Protein AF-X1II92-F1 (afdb_monomer)

Solvent-accessible surface area (backbone atoms only — not comparable to full-atom values): 8015 Å² total; per-residue (Å²): 112,70,70,58,55,53,54,50,49,52,53,49,49,53,62,62,63,52,66,72,75,59,61,87,74,59,78,82,62,53,41,67,56,47,30,55,58,47,54,76,78,43,83,71,62,63,67,61,41,51,53,51,19,48,35,53,39,50,52,53,53,38,60,55,44,73,76,43,95,64,90,87,71,90,69,80,87,70,81,85,82,89,85,78,69,86,91,76,45,66,69,54,52,58,57,55,51,52,76,75,43,89,61,97,79,85,88,78,70,66,92,77,64,51,87,81,58,67,71,69,77,80,110

Nearest PDB structures (foldseek):
  3hws-assembly2_A  TM=8.960E-01  e=1.112E-04  Escherichia coli K-12
  4i5o-assembly1_F  TM=8.956E-01  e=1.254E-04  Escherichia coli K-12
  4i5o-assembly1_C  TM=8.961E-01  e=2.893E-04  Escherichia coli K-12

InterPro domains:
  IPR003959 ATPase, AAA-type, core [PF00004] (80-114)
  IPR025662 Sigma-54 interaction domain, ATP-binding site 1 [PS00675] (80-93)
  IPR027417 P-loop containing nucleoside triphosphate hydrolase [G3DSA:3.40.50.300] (21-120)
  IPR027417 P-loop containing nucleoside triphosphate hydrolase [SSF52540] (29-116)
  IPR050052 ATP-dependent Clp protease ATP-binding subunit ClpX [PTHR48102] (9-112)

pLDDT: mean 79.79, std 16.22, range [34.44, 96.38]

Sequence (123 aa):
DSCIEQAYEIIQEEAKNKGDFDVNKIKLLKPVEIKKFLDQYVIGQENAKKYLSVAVYNHYKRLIHTNKCNEDVEIEKSNIIFVGETGTGKTLLARTIAKILHVPFTIVDVSLFSSVLMQNAFL

Mean predicted aligned error: 12.14 Å

Structure (mmCIF, N/CA/C/O backbone):
data_AF-X1II92-F1
#
_entry.id   AF-X1II92-F1
#
loop_
_atom_site.group_PDB
_atom_site.id
_atom_site.type_symbol
_atom_site.label_atom_id
_atom_site.label_alt_id
_atom_site.label_comp_id
_atom_site.label_asym_id
_atom_site.label_entity_id
_atom_site.label_seq_id
_atom_site.pdbx_PDB_ins_code
_atom_site.Cartn_x
_atom_site.Cartn_y
_atom_site.Cartn_z
_atom_site.occupancy
_atom_site.B_iso_or_equiv
_atom_site.auth_seq_id
_atom_site.auth_comp_id
_atom_site.auth_asym_id
_atom_site.auth_atom_id
_atom_site.pdbx_PDB_model_num
ATOM 1 N N . ASP A 1 1 ? 19.784 30.731 36.955 1.00 62.50 1 ASP A N 1
ATOM 2 C CA . ASP A 1 1 ? 18.320 30.569 36.835 1.00 62.50 1 ASP A CA 1
ATOM 3 C C . ASP A 1 1 ? 17.814 30.507 35.397 1.00 62.50 1 ASP A C 1
ATOM 5 O O . ASP A 1 1 ? 17.077 29.583 35.095 1.00 62.50 1 ASP A O 1
ATOM 9 N N . SER A 1 2 ? 18.293 31.349 34.472 1.00 71.44 2 SER A N 1
ATOM 10 C CA . SER A 1 2 ? 17.874 31.315 33.051 1.00 71.44 2 SER A CA 1
ATOM 11 C C . SER A 1 2 ? 18.060 29.959 32.331 1.00 71.44 2 SER A C 1
ATOM 13 O O . SER A 1 2 ? 17.217 29.580 31.522 1.00 71.44 2 SER A O 1
ATOM 15 N N . CYS A 1 3 ? 19.102 29.179 32.650 1.00 79.81 3 CYS A N 1
ATOM 16 C CA . CYS A 1 3 ? 19.311 27.864 32.023 1.00 79.81 3 CYS A CA 1
ATOM 17 C C . CYS A 1 3 ? 18.265 26.812 32.433 1.00 79.81 3 CYS A C 1
ATOM 19 O O . CYS A 1 3 ? 18.030 25.867 31.687 1.00 79.81 3 CYS A O 1
ATOM 21 N N . ILE A 1 4 ? 17.655 26.953 33.616 1.00 86.81 4 ILE A N 1
ATOM 22 C CA . ILE A 1 4 ? 16.643 26.010 34.119 1.00 86.81 4 ILE A CA 1
ATOM 23 C C . ILE A 1 4 ? 15.310 26.273 33.417 1.00 86.81 4 ILE A C 1
ATOM 25 O O . ILE A 1 4 ? 14.636 25.329 33.018 1.00 86.81 4 ILE A O 1
ATOM 29 N N . GLU A 1 5 ? 14.970 27.544 33.200 1.00 85.38 5 GLU A N 1
ATOM 30 C CA . GLU A 1 5 ? 13.775 27.944 32.449 1.00 85.38 5 GLU A CA 1
ATOM 31 C C . GLU A 1 5 ? 13.867 27.514 30.982 1.00 85.38 5 GLU A C 1
ATOM 33 O O . GLU A 1 5 ? 12.944 26.885 30.476 1.00 85.38 5 GLU A O 1
ATOM 38 N N . GLN A 1 6 ? 15.013 27.734 30.330 1.00 82.81 6 GLN A N 1
ATOM 39 C CA . GLN A 1 6 ? 15.218 27.310 28.939 1.00 82.81 6 GLN A CA 1
ATOM 40 C C . GLN A 1 6 ? 15.195 25.783 28.780 1.00 82.81 6 GLN A C 1
ATOM 42 O O . GLN A 1 6 ? 14.590 25.267 27.843 1.00 82.81 6 GLN A O 1
ATOM 47 N N . ALA A 1 7 ? 15.807 25.037 29.707 1.00 85.69 7 ALA A N 1
ATOM 48 C CA . ALA A 1 7 ? 15.734 23.575 29.691 1.00 85.69 7 ALA A CA 1
ATOM 49 C C . ALA A 1 7 ? 14.291 23.080 29.882 1.00 85.69 7 ALA A C 1
ATOM 51 O O . ALA A 1 7 ? 13.875 22.108 29.253 1.00 85.69 7 ALA A O 1
ATOM 52 N N . TYR A 1 8 ? 13.515 23.765 30.723 1.00 87.75 8 TYR A N 1
ATOM 53 C CA . TYR A 1 8 ? 12.112 23.450 30.955 1.00 87.75 8 TYR A CA 1
ATOM 54 C C . TYR A 1 8 ? 11.233 23.763 29.733 1.00 87.75 8 TYR A C 1
ATOM 56 O O . TYR A 1 8 ? 10.358 22.965 29.401 1.00 87.75 8 TYR A O 1
ATOM 64 N N . GLU A 1 9 ? 11.497 24.862 29.021 1.00 87.62 9 GLU A N 1
ATOM 65 C CA . GLU A 1 9 ? 10.822 25.200 27.762 1.00 87.62 9 GLU A CA 1
ATOM 66 C C . GLU A 1 9 ? 11.097 24.167 26.664 1.00 87.62 9 GLU A C 1
ATOM 68 O O . GLU A 1 9 ? 10.149 23.693 26.041 1.00 87.62 9 GLU A O 1
ATOM 73 N N . ILE A 1 10 ? 12.350 23.728 26.490 1.00 85.50 10 ILE A N 1
ATOM 74 C CA . ILE A 1 10 ? 12.715 22.699 25.499 1.00 85.50 10 ILE A CA 1
ATOM 75 C C . ILE A 1 10 ? 11.991 21.377 25.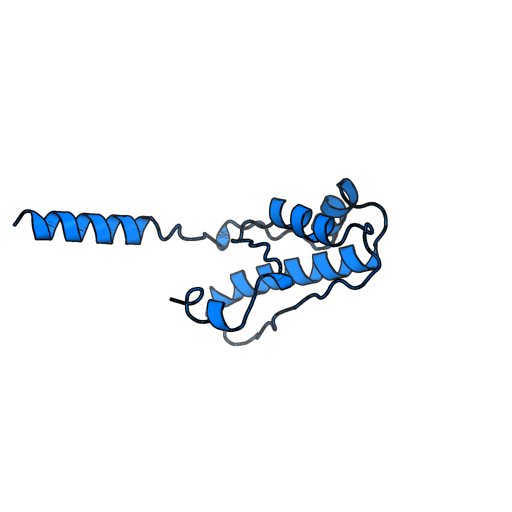789 1.00 85.50 10 ILE A C 1
ATOM 77 O O . ILE A 1 10 ? 11.394 20.783 24.893 1.00 85.50 10 ILE A O 1
ATOM 81 N N . ILE A 1 11 ? 11.968 20.937 27.052 1.00 85.25 11 ILE A N 1
ATOM 82 C CA . ILE A 1 11 ? 11.261 19.710 27.457 1.00 85.25 11 ILE A CA 1
ATOM 83 C C . ILE A 1 11 ? 9.748 19.844 27.227 1.00 85.25 11 ILE A C 1
ATOM 85 O O . ILE A 1 11 ? 9.091 18.884 26.819 1.00 85.25 11 ILE A O 1
AT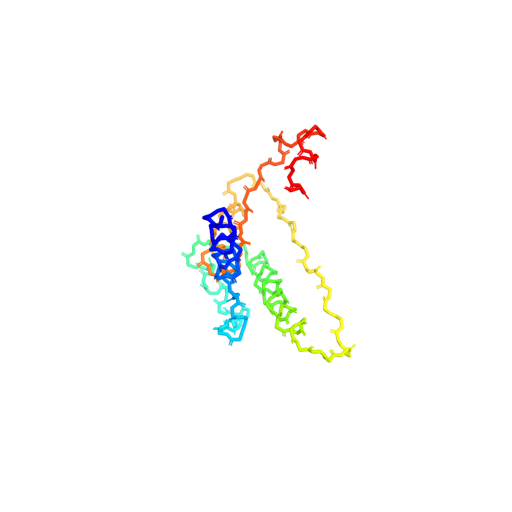OM 89 N N . GLN A 1 12 ? 9.169 21.025 27.469 1.00 79.56 12 GLN A N 1
ATOM 90 C CA . GLN A 1 12 ? 7.755 21.270 27.188 1.00 79.56 12 GLN A CA 1
ATOM 91 C C . GLN A 1 12 ? 7.440 21.297 25.693 1.00 79.56 12 GLN A C 1
ATOM 93 O O . GLN A 1 12 ? 6.381 20.811 25.294 1.00 79.56 12 GLN A O 1
ATOM 98 N N . GLU A 1 13 ? 8.319 21.859 24.867 1.00 73.00 13 GLU A N 1
ATOM 99 C CA . GLU A 1 13 ? 8.171 21.834 23.415 1.00 73.00 13 GLU A CA 1
ATOM 100 C C . GLU A 1 13 ? 8.299 20.413 22.870 1.00 73.00 13 GLU A C 1
ATOM 102 O O . GLU A 1 13 ? 7.474 20.020 22.053 1.00 73.00 13 GLU A O 1
ATOM 107 N N . GLU A 1 14 ? 9.225 19.593 23.372 1.00 67.06 14 GLU A N 1
ATOM 108 C CA . GLU A 1 14 ? 9.308 18.168 23.023 1.00 67.06 14 GLU A CA 1
ATOM 109 C C . GLU A 1 14 ? 8.074 17.377 23.484 1.00 67.06 14 GLU A C 1
ATOM 111 O O . GLU A 1 14 ? 7.569 16.524 22.751 1.00 67.06 14 GLU A O 1
ATOM 116 N N . ALA A 1 15 ? 7.531 17.681 24.667 1.00 63.00 15 ALA A N 1
ATOM 117 C CA . ALA A 1 15 ? 6.303 17.062 25.162 1.00 63.00 15 ALA A CA 1
ATOM 118 C C . ALA A 1 15 ? 5.065 17.465 24.342 1.00 63.00 15 ALA A C 1
ATOM 120 O O . ALA A 1 15 ? 4.179 16.637 24.143 1.00 63.00 15 ALA A O 1
ATOM 121 N N . LYS A 1 16 ? 5.011 18.707 23.837 1.00 57.16 16 LYS A N 1
ATOM 122 C CA . LYS A 1 16 ? 3.958 19.196 22.927 1.00 57.16 16 LYS A CA 1
ATOM 123 C C . LYS A 1 16 ? 4.156 18.717 21.480 1.00 57.16 16 LYS A C 1
ATOM 125 O O . LYS A 1 16 ? 3.171 18.535 20.771 1.00 57.16 16 LYS A O 1
ATOM 130 N N . ASN A 1 17 ? 5.403 18.485 21.058 1.00 49.94 17 ASN A N 1
ATOM 131 C CA . ASN A 1 17 ? 5.788 17.985 19.731 1.00 49.94 17 ASN A CA 1
ATOM 132 C C . ASN A 1 17 ? 5.810 16.459 19.623 1.00 49.94 17 ASN A C 1
ATOM 134 O O . ASN A 1 17 ? 5.963 15.930 18.518 1.00 49.94 17 ASN A O 1
ATOM 138 N N . LYS A 1 18 ? 5.536 15.728 20.710 1.00 48.78 18 LYS A N 1
ATOM 139 C CA . LYS A 1 18 ? 4.804 14.469 20.573 1.00 48.78 18 LYS A CA 1
ATOM 140 C C . LYS A 1 18 ? 3.431 14.844 20.041 1.00 48.78 18 LYS A C 1
ATOM 142 O O . LYS A 1 18 ? 2.490 15.008 20.808 1.00 48.78 18 LYS A O 1
ATOM 147 N N . GLY A 1 19 ? 3.355 15.058 18.726 1.00 47.28 19 GLY A N 1
ATOM 148 C CA . GLY A 1 19 ? 2.111 15.154 17.992 1.00 47.28 19 GLY A CA 1
ATOM 149 C C . GLY A 1 19 ? 1.375 13.874 18.304 1.00 47.28 19 GLY A C 1
ATOM 150 O O . GLY A 1 19 ? 1.683 12.836 17.721 1.00 47.28 19 GLY A O 1
ATOM 151 N N . ASP A 1 20 ? 0.524 13.947 19.323 1.00 46.66 20 ASP A N 1
ATOM 152 C CA . ASP A 1 20 ? -0.211 12.818 19.837 1.00 46.66 20 ASP A CA 1
ATOM 153 C C . ASP A 1 20 ? -1.046 12.363 18.657 1.00 46.66 20 ASP A C 1
ATOM 155 O O . ASP A 1 20 ? -1.947 13.063 18.179 1.00 46.66 20 ASP A O 1
ATOM 159 N N . PHE A 1 21 ? -0.575 11.286 18.037 1.00 55.25 21 PHE A N 1
ATOM 160 C CA . PHE A 1 21 ? -1.140 10.786 16.815 1.00 55.25 21 PHE A CA 1
ATOM 161 C C . PHE A 1 21 ? -2.480 10.229 17.249 1.00 55.25 21 PHE A C 1
ATOM 163 O O . PHE A 1 21 ? -2.540 9.122 17.772 1.00 55.25 21 PHE A O 1
ATOM 170 N N . ASP A 1 22 ? -3.528 11.049 17.154 1.00 57.25 22 ASP A N 1
ATOM 171 C CA . ASP A 1 22 ? -4.836 10.724 17.704 1.00 57.25 22 ASP A CA 1
ATOM 172 C C . ASP A 1 22 ? -5.449 9.614 16.851 1.00 57.25 22 ASP A C 1
ATOM 174 O O . ASP A 1 22 ? -6.213 9.837 15.907 1.00 57.25 22 ASP A O 1
ATOM 178 N N . VAL A 1 23 ? -5.054 8.382 17.175 1.00 58.34 23 VAL A N 1
ATOM 179 C CA . VAL A 1 23 ? -5.483 7.151 16.518 1.00 58.34 23 VAL A CA 1
ATOM 180 C C . VAL A 1 23 ? -7.010 7.045 16.536 1.00 58.34 23 VAL A C 1
ATOM 182 O O . VAL A 1 23 ? -7.592 6.437 15.640 1.00 58.34 23 VAL A O 1
ATOM 185 N N . ASN A 1 24 ? -7.680 7.706 17.489 1.00 55.25 24 ASN A N 1
ATOM 186 C CA . ASN A 1 24 ? -9.136 7.723 17.600 1.00 55.25 24 ASN A CA 1
ATOM 187 C 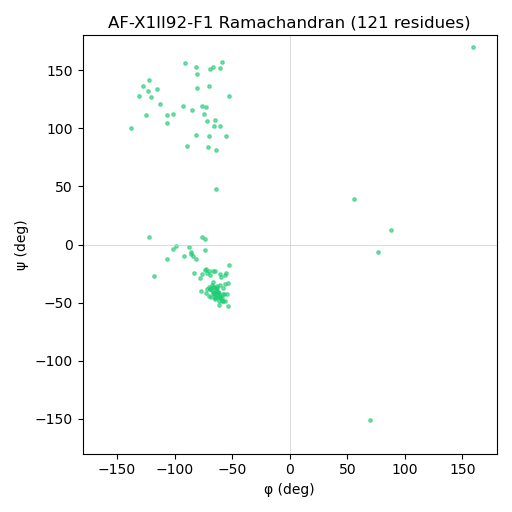C . ASN A 1 24 ? -9.822 8.584 16.527 1.00 55.25 24 ASN A C 1
ATOM 189 O O . ASN A 1 24 ? -10.990 8.343 16.224 1.00 55.25 24 ASN A O 1
ATOM 193 N N . LYS A 1 25 ? -9.122 9.545 15.906 1.00 60.09 25 LYS A N 1
ATOM 194 C CA . LYS A 1 25 ? -9.633 10.329 14.763 1.00 60.09 25 LYS A CA 1
ATOM 195 C C . LYS A 1 25 ? -9.406 9.658 13.413 1.00 60.09 25 LYS A C 1
ATOM 197 O O . LYS A 1 25 ? -9.921 10.135 12.399 1.00 60.09 25 LYS A O 1
ATOM 202 N N . ILE A 1 26 ? -8.656 8.559 13.366 1.00 66.50 26 ILE A N 1
ATOM 203 C CA . ILE A 1 26 ? -8.393 7.855 12.114 1.00 66.50 26 ILE A CA 1
ATOM 204 C C . ILE A 1 26 ? -9.670 7.142 11.678 1.00 66.50 26 ILE A C 1
ATOM 206 O O . ILE A 1 26 ? -10.061 6.105 12.217 1.00 66.50 26 ILE A O 1
ATOM 210 N N . LYS A 1 27 ? -10.318 7.686 10.648 1.00 73.12 27 LYS A N 1
ATOM 211 C CA . LYS A 1 27 ? -11.420 7.011 9.971 1.00 73.12 27 LYS A CA 1
ATOM 212 C C . LYS A 1 27 ? -10.881 5.747 9.299 1.00 73.12 27 LYS A C 1
ATOM 214 O O . LYS A 1 27 ? -10.190 5.820 8.286 1.00 73.12 27 LYS A O 1
ATOM 219 N N . LEU A 1 28 ? -11.211 4.586 9.860 1.00 81.88 28 LEU A N 1
ATOM 220 C CA . LEU A 1 28 ? -10.828 3.289 9.308 1.00 81.88 28 LEU A CA 1
ATOM 221 C C . LEU A 1 28 ? -11.527 3.067 7.956 1.00 81.88 28 LEU A C 1
ATOM 223 O O . LEU A 1 28 ? -12.713 2.735 7.902 1.00 81.88 28 LEU A O 1
ATOM 227 N N . LEU A 1 29 ? -10.790 3.262 6.863 1.00 87.81 29 LEU A N 1
ATOM 228 C CA . LEU A 1 29 ? -11.267 3.004 5.504 1.00 87.81 29 LEU A CA 1
ATOM 229 C C . LEU A 1 29 ? -11.407 1.502 5.265 1.00 87.81 29 LEU A C 1
ATOM 231 O O . LEU A 1 29 ? -10.512 0.727 5.602 1.00 87.81 29 LEU A O 1
ATOM 235 N N . LYS A 1 30 ? -12.504 1.073 4.638 1.00 92.50 30 LYS A N 1
ATOM 236 C CA . LYS A 1 30 ? -12.689 -0.342 4.286 1.00 92.50 30 LYS A CA 1
ATOM 237 C C . LYS A 1 30 ? -11.709 -0.736 3.171 1.00 92.50 30 LYS A C 1
ATOM 239 O O . LYS A 1 30 ? -11.430 0.084 2.295 1.00 92.50 30 LYS A O 1
ATOM 244 N N . PRO A 1 31 ? -11.266 -2.007 3.087 1.00 94.81 31 PRO A N 1
ATOM 245 C CA . PRO A 1 31 ? -10.361 -2.455 2.022 1.00 94.81 31 PRO A CA 1
ATOM 246 C C . PRO A 1 31 ? -10.869 -2.148 0.605 1.00 94.81 31 PRO A C 1
ATOM 248 O O . PRO A 1 31 ? -10.086 -1.851 -0.290 1.00 94.81 31 PRO A O 1
ATOM 251 N N . VAL A 1 32 ? -12.189 -2.171 0.396 1.00 95.75 32 VAL A N 1
ATOM 252 C CA . VAL A 1 32 ? -12.811 -1.825 -0.893 1.00 95.75 32 VAL A CA 1
ATOM 253 C C . VAL A 1 32 ? -12.615 -0.346 -1.242 1.00 95.75 32 VAL A C 1
ATOM 255 O O . VAL A 1 32 ? -12.419 -0.018 -2.407 1.00 95.75 32 VAL A O 1
ATOM 258 N N . GLU A 1 33 ? -12.652 0.547 -0.255 1.00 94.50 33 GLU A N 1
ATOM 259 C CA . GLU A 1 33 ? -12.450 1.988 -0.450 1.00 94.50 33 GLU A CA 1
ATOM 260 C C . GLU A 1 33 ? -10.980 2.291 -0.751 1.00 94.50 33 GLU A C 1
ATOM 262 O O . GLU A 1 33 ? -10.689 3.037 -1.682 1.00 94.50 33 GLU A O 1
ATOM 267 N N . ILE A 1 34 ? -10.060 1.635 -0.035 1.00 94.75 34 ILE A N 1
ATOM 268 C CA . ILE A 1 34 ? -8.616 1.722 -0.296 1.00 94.75 34 ILE A CA 1
ATOM 269 C C . ILE A 1 34 ? -8.306 1.231 -1.714 1.00 94.75 34 ILE A C 1
ATOM 271 O O . ILE A 1 34 ? -7.608 1.911 -2.465 1.00 94.75 34 ILE A O 1
ATOM 275 N N . LYS A 1 35 ? -8.877 0.089 -2.118 1.00 96.38 35 LYS A N 1
ATOM 276 C CA . LYS A 1 35 ? -8.718 -0.434 -3.477 1.00 96.38 35 LYS A CA 1
ATOM 277 C C . LYS A 1 35 ? -9.229 0.565 -4.519 1.00 96.38 35 LYS A C 1
ATOM 279 O O . LYS A 1 35 ? -8.496 0.873 -5.450 1.00 96.38 35 LYS A O 1
ATOM 284 N N . LYS A 1 36 ? -10.434 1.116 -4.329 1.00 96.06 36 LYS A N 1
ATOM 285 C CA . LYS A 1 36 ? -11.015 2.123 -5.235 1.00 96.06 36 LYS A CA 1
ATOM 286 C C . LYS A 1 36 ? -10.136 3.362 -5.373 1.00 96.06 36 LYS A C 1
ATOM 288 O O . LYS A 1 36 ? -10.036 3.911 -6.463 1.00 96.06 36 LYS A O 1
ATOM 293 N N . PHE A 1 37 ? -9.496 3.800 -4.292 1.00 95.50 37 PHE A N 1
ATOM 294 C CA . PHE A 1 37 ? -8.531 4.892 -4.358 1.00 95.50 37 PHE A CA 1
ATOM 295 C C . PHE A 1 37 ? -7.303 4.503 -5.194 1.00 95.50 37 PHE A C 1
ATOM 297 O O . PHE A 1 37 ? -6.900 5.251 -6.078 1.00 95.50 37 PHE A O 1
ATOM 304 N N . LEU A 1 38 ? -6.739 3.309 -4.979 1.00 95.88 38 LEU A N 1
ATOM 305 C CA . LEU A 1 38 ? -5.619 2.807 -5.785 1.00 95.88 38 LEU A CA 1
ATOM 306 C C . LEU A 1 38 ? -5.987 2.667 -7.272 1.00 95.88 38 LEU A C 1
ATOM 308 O O . LEU A 1 38 ? -5.146 2.951 -8.124 1.00 95.88 38 LEU A O 1
ATOM 312 N N . ASP A 1 39 ? -7.232 2.292 -7.581 1.00 96.38 39 ASP A N 1
ATOM 313 C CA . ASP A 1 39 ? -7.751 2.161 -8.950 1.00 96.38 39 ASP A CA 1
ATOM 314 C C . ASP A 1 39 ? -7.694 3.486 -9.737 1.00 96.38 39 ASP A C 1
ATOM 316 O O . ASP A 1 39 ? -7.578 3.460 -10.959 1.00 96.38 39 ASP A O 1
ATOM 320 N N . GLN A 1 40 ? -7.713 4.642 -9.061 1.00 96.12 40 GLN A N 1
ATOM 321 C CA . GLN A 1 40 ? -7.606 5.959 -9.709 1.00 96.12 40 GLN A CA 1
ATOM 322 C C . GLN A 1 40 ? -6.193 6.273 -10.223 1.00 96.12 40 GLN A C 1
ATOM 324 O O . GLN A 1 40 ? -6.034 7.132 -11.087 1.00 96.12 40 GLN A O 1
ATOM 329 N N . TYR A 1 41 ? -5.166 5.602 -9.693 1.00 95.12 41 TYR A N 1
ATOM 330 C CA . TYR A 1 41 ? -3.761 5.882 -10.013 1.00 95.12 41 TYR A CA 1
ATOM 331 C C . TYR A 1 41 ? -3.045 4.704 -10.676 1.00 95.12 41 TYR A C 1
ATOM 333 O O . TYR A 1 41 ? -2.071 4.914 -11.396 1.00 95.12 41 TYR A O 1
ATOM 341 N N . VAL A 1 42 ? -3.480 3.467 -10.414 1.00 95.12 42 VAL A N 1
ATOM 342 C CA . VAL A 1 42 ? -2.826 2.246 -10.898 1.00 95.12 42 VAL A CA 1
ATOM 343 C C . VAL A 1 42 ? -3.823 1.386 -11.665 1.00 95.12 42 VAL A C 1
ATOM 345 O O . VAL A 1 42 ? -4.739 0.784 -11.097 1.00 95.12 42 VAL A O 1
ATOM 348 N N . ILE A 1 43 ? -3.599 1.300 -12.974 1.00 95.00 43 ILE A N 1
ATOM 349 C CA . ILE A 1 43 ? -4.395 0.483 -13.890 1.00 95.00 43 ILE A CA 1
ATOM 350 C C . ILE A 1 43 ? -3.934 -0.979 -13.802 1.00 95.00 43 ILE A C 1
ATOM 352 O O . ILE A 1 43 ? -2.738 -1.269 -13.816 1.00 95.00 43 ILE A O 1
ATOM 356 N N . GLY A 1 44 ? -4.887 -1.911 -13.717 1.00 95.12 44 GLY A N 1
ATOM 357 C CA . GLY A 1 44 ? -4.603 -3.341 -13.562 1.00 95.12 44 GLY A CA 1
ATOM 358 C C . GLY A 1 44 ? -4.029 -3.684 -12.183 1.00 95.12 44 GLY A C 1
ATOM 359 O O . GLY A 1 44 ? -4.334 -3.018 -11.200 1.00 95.12 44 GLY A O 1
ATOM 360 N N . GLN A 1 45 ? -3.205 -4.734 -12.086 1.00 95.25 45 GLN A N 1
ATOM 361 C CA . GLN A 1 45 ? -2.593 -5.182 -10.818 1.00 95.25 45 GLN A CA 1
ATOM 362 C C . GLN A 1 45 ? -3.621 -5.487 -9.704 1.00 95.25 45 GLN A C 1
ATOM 364 O O . GLN A 1 45 ? -3.408 -5.191 -8.527 1.00 95.25 45 GLN A O 1
ATOM 369 N N . GLU A 1 46 ? -4.755 -6.095 -10.070 1.00 95.69 46 GLU A N 1
ATOM 370 C CA . GLU A 1 46 ? -5.900 -6.335 -9.175 1.00 95.69 46 GLU A CA 1
ATOM 371 C C . GLU A 1 46 ? -5.526 -7.079 -7.887 1.00 95.69 46 GLU A C 1
ATOM 373 O O . GLU A 1 46 ? -5.947 -6.694 -6.792 1.00 95.69 46 GLU A O 1
ATOM 378 N N . ASN A 1 47 ? -4.682 -8.107 -8.006 1.00 94.94 47 ASN A N 1
ATOM 379 C CA . ASN A 1 47 ? -4.208 -8.884 -6.864 1.00 94.94 47 ASN A CA 1
ATOM 380 C C . ASN A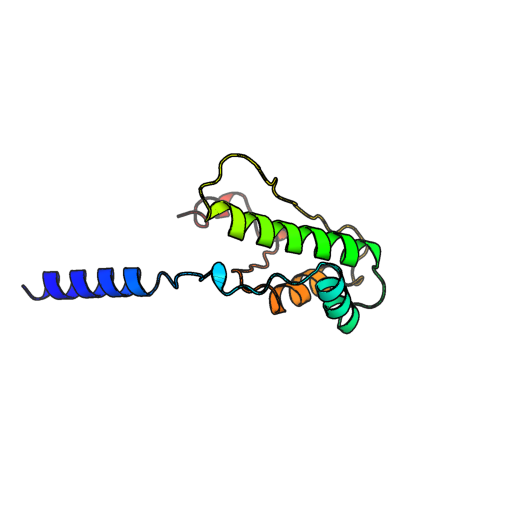 1 47 ? -3.358 -8.027 -5.919 1.00 94.94 47 ASN A C 1
ATOM 382 O O . ASN A 1 47 ? -3.610 -8.013 -4.715 1.00 94.94 47 ASN A O 1
ATOM 386 N N . ALA A 1 48 ? -2.405 -7.256 -6.451 1.00 95.25 48 ALA A N 1
ATOM 387 C CA . ALA A 1 48 ?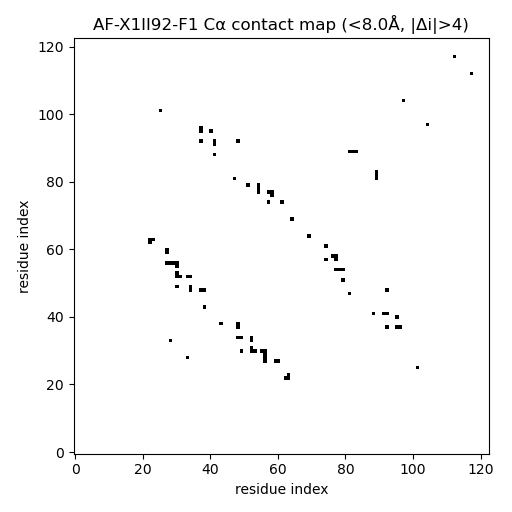 -1.549 -6.391 -5.643 1.00 95.25 48 ALA A CA 1
ATOM 388 C C . ALA A 1 48 ? -2.370 -5.332 -4.892 1.00 95.25 48 ALA A C 1
ATOM 390 O O . ALA A 1 48 ? -2.188 -5.158 -3.687 1.00 95.25 48 ALA A O 1
ATOM 391 N N . LYS A 1 49 ? -3.332 -4.685 -5.568 1.00 95.94 49 LYS A N 1
ATOM 392 C CA . LYS A 1 49 ? -4.242 -3.716 -4.935 1.00 95.94 49 LYS A CA 1
ATOM 393 C C . LYS A 1 49 ? -5.078 -4.361 -3.831 1.00 95.94 49 LYS A C 1
ATOM 395 O O . LYS A 1 49 ? -5.228 -3.768 -2.764 1.00 95.94 49 LYS A O 1
ATOM 400 N N . LYS A 1 50 ? -5.587 -5.581 -4.042 1.00 95.56 50 LYS A N 1
ATOM 401 C CA . LYS A 1 50 ? -6.351 -6.330 -3.030 1.00 95.56 50 LYS A CA 1
ATOM 402 C C . LYS A 1 50 ? -5.506 -6.626 -1.788 1.00 95.56 50 LYS A C 1
ATOM 404 O O . LYS A 1 50 ? -5.935 -6.293 -0.685 1.00 95.56 50 LYS A O 1
ATOM 409 N N . TYR A 1 51 ? -4.320 -7.213 -1.954 1.00 94.94 51 TYR A N 1
ATOM 410 C CA . TYR A 1 51 ? -3.447 -7.559 -0.827 1.00 94.94 51 TYR A CA 1
ATOM 411 C C . TYR A 1 51 ? -2.972 -6.319 -0.067 1.00 94.94 51 TYR A C 1
ATOM 413 O O . TYR A 1 51 ? -3.045 -6.294 1.161 1.00 94.94 51 TYR A O 1
ATOM 421 N N . LEU A 1 52 ? -2.582 -5.261 -0.785 1.00 94.81 52 LEU A N 1
ATOM 422 C CA . LEU A 1 52 ? -2.193 -3.987 -0.182 1.00 94.81 52 LEU A CA 1
ATOM 423 C C . LEU A 1 52 ? -3.331 -3.365 0.632 1.00 94.81 52 LEU A C 1
ATOM 425 O O . LEU A 1 52 ? -3.117 -2.947 1.766 1.00 94.81 52 LEU A O 1
ATOM 429 N N . SER A 1 53 ? -4.552 -3.369 0.095 1.00 94.81 53 SER A N 1
ATOM 430 C CA . SER A 1 53 ? -5.718 -2.823 0.798 1.00 94.81 53 SER A CA 1
ATOM 431 C C . SER A 1 53 ? -6.018 -3.566 2.101 1.00 94.81 53 SER A C 1
ATOM 433 O O . SER A 1 53 ? -6.336 -2.938 3.109 1.00 94.81 53 SER A O 1
ATOM 435 N N . VAL A 1 54 ? -5.899 -4.899 2.104 1.00 93.94 54 VAL A N 1
ATOM 436 C CA . VAL A 1 54 ? -6.110 -5.719 3.309 1.00 93.94 54 VAL A CA 1
ATOM 437 C C . VAL A 1 54 ? -5.006 -5.479 4.337 1.00 93.94 54 VAL A C 1
ATOM 439 O O . VAL A 1 54 ? -5.296 -5.283 5.514 1.00 93.94 54 VAL A O 1
ATOM 442 N N . ALA A 1 55 ? -3.747 -5.449 3.905 1.00 93.06 55 ALA A N 1
ATOM 443 C CA . ALA A 1 55 ? -2.616 -5.230 4.797 1.00 93.06 55 ALA A CA 1
ATOM 444 C C . ALA A 1 55 ? -2.662 -3.848 5.470 1.00 93.06 55 ALA A C 1
ATOM 446 O O . ALA A 1 55 ? -2.433 -3.748 6.673 1.00 93.06 55 ALA A O 1
ATOM 447 N N . VAL A 1 56 ? -3.028 -2.795 4.732 1.00 91.56 56 VAL A N 1
ATOM 448 C CA . VAL A 1 56 ? -3.201 -1.437 5.278 1.00 91.56 56 VAL A CA 1
ATOM 449 C C . VAL A 1 56 ? -4.361 -1.377 6.268 1.00 91.56 56 VAL A C 1
ATOM 451 O O . VAL A 1 56 ? -4.231 -0.797 7.344 1.00 91.56 56 VAL A O 1
ATOM 454 N N . TYR A 1 57 ? -5.484 -2.019 5.945 1.00 91.31 57 TYR A N 1
ATOM 455 C CA . TYR A 1 57 ? -6.611 -2.122 6.868 1.00 91.31 57 TYR A CA 1
ATOM 456 C C . TYR A 1 57 ? -6.212 -2.815 8.178 1.00 91.31 57 TYR A C 1
ATOM 458 O O . TYR A 1 57 ? -6.503 -2.314 9.265 1.00 91.31 57 TYR A O 1
ATOM 466 N N . ASN A 1 58 ? -5.488 -3.934 8.085 1.00 90.19 58 ASN A N 1
ATOM 467 C CA . ASN A 1 58 ? -4.993 -4.663 9.250 1.00 90.19 58 ASN A CA 1
ATOM 468 C C . ASN A 1 58 ? -3.966 -3.849 10.045 1.00 90.19 58 ASN A C 1
ATOM 470 O O . ASN A 1 58 ? -3.988 -3.884 11.273 1.00 90.19 58 ASN A O 1
ATOM 474 N N . HIS A 1 59 ? -3.113 -3.075 9.368 1.00 88.25 59 HIS A N 1
ATOM 475 C CA . HIS A 1 59 ? -2.175 -2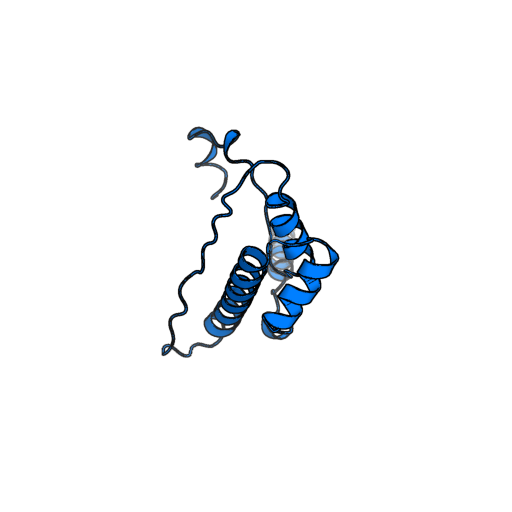.163 10.015 1.00 88.25 59 HIS A CA 1
ATOM 476 C C . HIS A 1 59 ? -2.906 -1.140 10.896 1.00 88.25 59 HIS A C 1
ATOM 478 O O . HIS A 1 59 ? -2.585 -1.015 12.076 1.00 88.25 59 HIS A O 1
ATOM 484 N N . TYR A 1 60 ? -3.951 -0.489 10.377 1.00 87.06 60 TYR A N 1
ATOM 485 C CA . TYR A 1 60 ? -4.767 0.429 11.176 1.00 87.06 60 TYR A CA 1
ATOM 486 C C . TYR A 1 60 ? -5.531 -0.265 12.298 1.00 87.06 60 TYR A C 1
ATOM 488 O O . TYR A 1 60 ? -5.572 0.242 13.419 1.00 87.06 60 TYR A O 1
ATOM 496 N N . LYS A 1 61 ? -6.108 -1.442 12.028 1.00 86.12 61 LYS A N 1
ATOM 497 C CA . LYS A 1 61 ? -6.807 -2.224 13.052 1.00 86.12 61 LYS A CA 1
ATOM 498 C C . LYS A 1 61 ? -5.879 -2.537 14.226 1.00 86.12 61 LYS A C 1
ATOM 500 O O . LYS A 1 61 ? -6.297 -2.384 15.371 1.00 86.12 61 LYS A O 1
ATOM 505 N N . ARG A 1 62 ? -4.632 -2.918 13.938 1.00 83.94 62 ARG A N 1
ATOM 506 C CA . ARG A 1 62 ? -3.594 -3.171 14.939 1.00 83.94 62 ARG A CA 1
ATOM 507 C C . ARG A 1 62 ? -3.272 -1.918 15.754 1.00 83.94 62 ARG A C 1
ATOM 509 O O . ARG A 1 62 ? -3.314 -2.002 16.971 1.00 83.94 62 ARG A O 1
ATOM 516 N N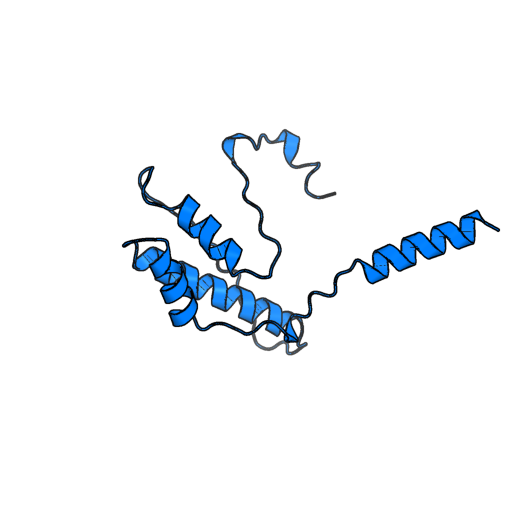 . LEU A 1 63 ? -3.044 -0.765 15.116 1.00 81.31 63 LEU A N 1
ATOM 517 C CA . LEU A 1 63 ? -2.770 0.499 15.824 1.00 81.31 63 LEU A CA 1
ATOM 518 C C . LEU A 1 63 ? -3.898 0.890 16.793 1.00 81.31 63 LEU A C 1
ATOM 520 O O . LEU A 1 63 ? -3.634 1.294 17.920 1.00 81.31 63 LEU A O 1
ATOM 524 N N . ILE A 1 64 ? -5.158 0.730 16.376 1.00 80.06 64 ILE A N 1
ATOM 525 C CA . ILE A 1 64 ? -6.327 1.031 17.219 1.00 80.06 64 ILE A CA 1
ATOM 526 C C . ILE A 1 64 ? -6.444 0.038 18.387 1.00 80.06 64 ILE A C 1
ATOM 528 O O . ILE A 1 64 ? -6.826 0.439 19.485 1.00 80.06 64 ILE A O 1
ATOM 532 N N . HIS A 1 65 ? -6.137 -1.246 18.163 1.00 76.19 65 HIS A N 1
ATOM 533 C CA . HIS A 1 65 ? -6.194 -2.270 19.213 1.00 76.19 65 HIS A CA 1
ATOM 534 C C . HIS A 1 65 ? -5.063 -2.118 20.228 1.00 76.19 65 HIS A C 1
ATOM 536 O O . HIS A 1 65 ? -5.330 -2.251 21.409 1.00 76.19 65 HIS A O 1
ATOM 542 N N . THR A 1 66 ? -3.841 -1.766 19.819 1.00 67.62 66 THR A N 1
ATOM 543 C CA . THR A 1 66 ? -2.719 -1.561 20.755 1.00 67.62 66 THR A CA 1
ATOM 544 C C . THR A 1 66 ? -2.996 -0.457 21.786 1.00 67.62 66 THR A C 1
ATOM 546 O O . THR A 1 66 ? -2.500 -0.534 22.903 1.00 67.62 66 THR A O 1
ATOM 549 N N . ASN A 1 67 ? -3.836 0.531 21.457 1.00 63.03 67 ASN A N 1
ATOM 550 C CA . ASN A 1 67 ? -4.239 1.591 22.390 1.00 63.03 67 ASN A CA 1
ATOM 551 C C . ASN A 1 67 ? -5.373 1.190 23.349 1.00 63.03 67 ASN A C 1
ATOM 553 O O . ASN A 1 67 ? -5.664 1.921 24.293 1.00 63.03 67 ASN A O 1
ATOM 557 N N . LYS A 1 68 ? -6.052 0.064 23.108 1.00 63.00 68 LYS A N 1
ATOM 558 C CA . LYS A 1 68 ? -7.092 -0.468 23.992 1.00 63.00 68 LYS A CA 1
ATOM 559 C C . LYS A 1 68 ? -6.495 -1.675 24.703 1.00 63.00 68 LYS A C 1
ATOM 561 O O . LYS A 1 68 ? -6.255 -2.680 24.052 1.00 63.00 68 LYS A O 1
ATOM 566 N N . CYS A 1 69 ? -6.264 -1.579 26.012 1.00 56.44 69 CYS A N 1
ATOM 567 C CA . CYS A 1 69 ? -5.682 -2.621 26.874 1.00 56.44 69 CYS A CA 1
ATOM 568 C C . CYS A 1 69 ? -6.549 -3.899 27.002 1.00 56.44 69 CYS A C 1
ATOM 570 O O . CYS A 1 69 ? -6.815 -4.353 28.108 1.00 56.44 69 CYS A O 1
ATOM 572 N N . ASN A 1 70 ? -7.049 -4.449 25.897 1.00 56.31 70 ASN A N 1
ATOM 573 C CA . ASN A 1 70 ? -7.807 -5.690 25.855 1.00 56.31 70 ASN A CA 1
ATOM 574 C C . ASN A 1 70 ? -6.897 -6.761 25.248 1.00 56.31 70 ASN A C 1
ATOM 576 O O . ASN A 1 70 ? -6.637 -6.759 24.045 1.00 56.31 70 ASN A O 1
ATOM 580 N N . GLU A 1 71 ? -6.394 -7.634 26.114 1.00 57.91 71 GLU A N 1
ATOM 581 C CA . GLU A 1 71 ? -5.311 -8.600 25.878 1.00 57.91 71 GLU A CA 1
ATOM 582 C C . GLU A 1 71 ? -5.704 -9.812 25.010 1.00 57.91 71 GLU A C 1
ATOM 584 O O . GLU A 1 71 ? -4.890 -10.701 24.790 1.00 57.91 71 GLU A O 1
ATOM 589 N N . ASP A 1 72 ? -6.918 -9.859 24.459 1.00 61.44 72 ASP A N 1
ATOM 590 C CA . ASP A 1 72 ? -7.451 -11.110 23.902 1.00 61.44 72 ASP A CA 1
ATOM 591 C C . ASP A 1 72 ? -7.173 -11.340 22.405 1.00 61.44 72 ASP A C 1
ATOM 593 O O . ASP A 1 72 ? -7.446 -12.425 21.891 1.00 61.44 72 ASP A O 1
ATOM 597 N N . VAL A 1 73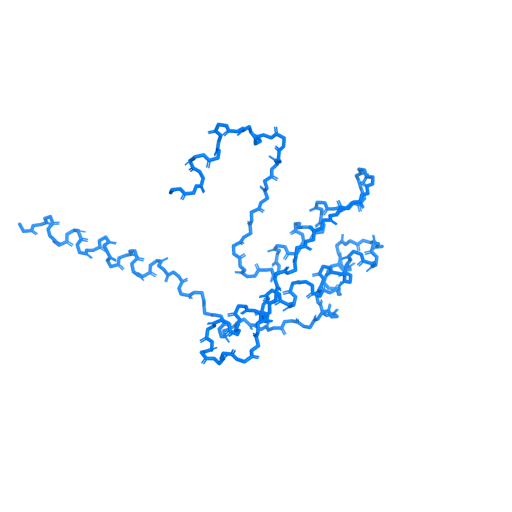 ? -6.661 -10.347 21.659 1.00 66.69 73 VAL A N 1
ATOM 598 C CA . VAL A 1 73 ? -6.446 -10.492 20.203 1.00 66.69 73 VAL A CA 1
ATOM 599 C C . VAL A 1 73 ? -5.108 -9.909 19.750 1.00 66.69 73 VAL A C 1
ATOM 601 O O . VAL A 1 73 ? -4.985 -8.712 19.480 1.00 66.69 73 VAL A O 1
ATOM 604 N N . GLU A 1 74 ? -4.121 -10.784 19.561 1.00 67.94 74 GLU A N 1
ATOM 605 C CA . GLU A 1 74 ? -2.863 -10.448 18.894 1.00 67.94 74 GLU A CA 1
ATOM 606 C C . GLU A 1 74 ? -3.063 -10.355 17.372 1.00 67.94 74 GLU A C 1
ATOM 608 O O . GLU A 1 74 ? -3.453 -11.312 16.704 1.00 67.94 74 GLU A O 1
ATOM 613 N N . ILE A 1 75 ? -2.805 -9.176 16.797 1.00 76.38 75 ILE A N 1
ATOM 614 C CA . ILE A 1 75 ? -2.837 -8.964 15.343 1.00 76.38 75 ILE A CA 1
ATOM 615 C C . ILE A 1 75 ? -1.400 -8.955 14.819 1.00 76.38 75 ILE A C 1
ATOM 617 O O . ILE A 1 75 ? -0.645 -8.011 15.069 1.00 76.38 75 ILE A O 1
ATOM 621 N N . GLU A 1 76 ? -1.035 -9.974 14.040 1.00 78.94 76 GLU A N 1
ATOM 622 C CA . GLU A 1 76 ? 0.290 -10.076 13.423 1.00 78.94 76 GLU A CA 1
ATOM 623 C C . GLU A 1 76 ? 0.555 -8.991 12.363 1.00 78.94 76 GLU A C 1
ATOM 625 O O . GLU A 1 76 ? -0.342 -8.463 11.694 1.00 78.94 76 GLU A O 1
ATOM 630 N N . LYS A 1 77 ? 1.837 -8.657 12.171 1.00 84.19 77 LYS A N 1
ATOM 631 C CA . LYS A 1 77 ? 2.273 -7.681 11.166 1.00 84.19 77 LYS A CA 1
ATOM 632 C C . LYS A 1 77 ? 2.149 -8.265 9.754 1.00 84.19 77 LYS A C 1
ATOM 634 O O . LYS A 1 77 ? 2.869 -9.187 9.389 1.00 84.19 77 LYS A O 1
ATOM 639 N N . SER A 1 78 ? 1.323 -7.645 8.913 1.00 85.12 78 SER A N 1
ATOM 640 C CA . SER A 1 78 ? 1.245 -7.965 7.482 1.00 85.12 78 SER A CA 1
ATOM 641 C C . SER A 1 78 ? 2.367 -7.269 6.699 1.00 85.12 78 SER A C 1
ATOM 643 O O . SER A 1 78 ? 2.232 -6.109 6.309 1.00 85.12 78 SER A O 1
ATOM 645 N N . ASN A 1 79 ? 3.487 -7.961 6.476 1.00 88.44 79 ASN A N 1
ATOM 646 C CA . ASN A 1 79 ? 4.534 -7.493 5.562 1.00 88.44 79 ASN A CA 1
ATOM 647 C C . ASN A 1 79 ? 4.148 -7.803 4.106 1.00 88.44 79 ASN A C 1
ATOM 649 O O . ASN A 1 79 ? 3.512 -8.818 3.829 1.00 88.44 79 ASN A O 1
ATOM 653 N N . ILE A 1 80 ? 4.547 -6.938 3.172 1.00 90.94 80 ILE A N 1
ATOM 654 C CA . ILE A 1 80 ? 4.241 -7.078 1.743 1.00 90.94 80 ILE A CA 1
ATOM 655 C C . ILE A 1 80 ? 5.541 -6.996 0.955 1.00 90.94 80 ILE A C 1
ATOM 657 O O . ILE A 1 80 ? 6.362 -6.115 1.205 1.00 90.94 80 ILE A O 1
ATOM 661 N N . ILE A 1 81 ? 5.695 -7.877 -0.031 1.00 92.31 81 ILE A N 1
ATOM 662 C CA . ILE A 1 81 ? 6.771 -7.820 -1.020 1.00 92.31 81 ILE A CA 1
ATOM 663 C C . ILE A 1 81 ? 6.124 -7.699 -2.399 1.00 92.31 81 ILE A C 1
ATOM 665 O O . ILE A 1 81 ? 5.264 -8.502 -2.760 1.00 92.31 81 ILE A O 1
ATOM 669 N N . PHE A 1 82 ? 6.527 -6.692 -3.174 1.00 91.75 82 PHE A N 1
ATOM 670 C CA . PHE A 1 82 ? 6.095 -6.546 -4.562 1.00 91.75 82 PHE A CA 1
ATOM 671 C C . PHE A 1 82 ? 7.105 -7.213 -5.496 1.00 91.75 82 PHE A C 1
ATOM 673 O O . PHE A 1 82 ? 8.254 -6.782 -5.571 1.00 91.75 82 PHE A O 1
ATOM 680 N N . VAL A 1 83 ? 6.663 -8.218 -6.252 1.00 92.69 83 VAL A N 1
ATOM 681 C CA . VAL A 1 83 ? 7.481 -8.924 -7.252 1.00 92.69 83 VAL A CA 1
ATOM 682 C C . VAL A 1 83 ? 6.906 -8.669 -8.642 1.00 92.69 83 VAL A C 1
ATOM 684 O O . VAL A 1 83 ? 5.696 -8.744 -8.838 1.00 92.69 83 VAL A O 1
ATOM 687 N N . GLY A 1 84 ? 7.767 -8.342 -9.605 1.00 92.69 84 GLY A N 1
ATOM 688 C CA . GLY A 1 84 ? 7.382 -8.159 -11.006 1.00 92.69 84 GLY A CA 1
ATOM 689 C C . GLY A 1 84 ? 8.390 -7.326 -11.793 1.00 92.69 84 GLY A C 1
ATOM 690 O O . GLY A 1 84 ? 9.263 -6.682 -11.209 1.00 92.69 84 GLY A O 1
ATOM 691 N N . GLU A 1 85 ? 8.230 -7.287 -13.112 1.00 95.31 85 GLU A N 1
ATOM 692 C CA . GLU A 1 85 ? 9.095 -6.559 -14.054 1.00 95.31 85 GLU A CA 1
ATOM 693 C C . GLU A 1 85 ? 9.164 -5.052 -13.774 1.00 95.31 85 GLU A C 1
ATOM 695 O O . GLU A 1 85 ? 8.274 -4.473 -13.139 1.00 95.31 85 GLU A O 1
ATOM 700 N N . THR A 1 86 ? 10.223 -4.388 -14.230 1.00 93.19 86 THR A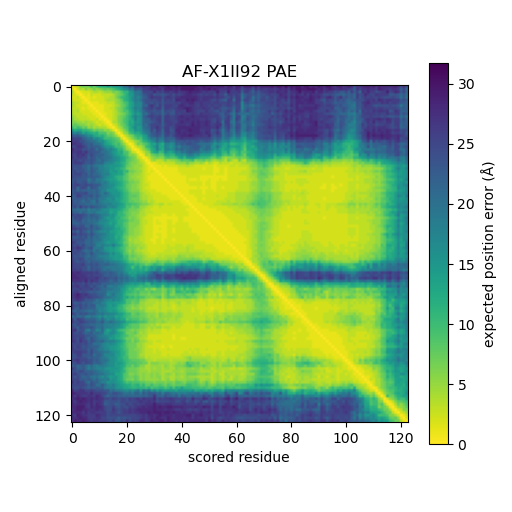 N 1
ATOM 701 C CA . THR A 1 86 ? 10.366 -2.929 -14.113 1.00 93.19 86 THR A CA 1
ATOM 702 C C . THR A 1 86 ? 9.225 -2.202 -14.845 1.00 93.19 86 THR A C 1
ATOM 704 O O . THR A 1 86 ? 8.592 -2.741 -15.743 1.00 93.19 86 THR A O 1
ATOM 707 N N . GLY A 1 87 ? 8.864 -0.995 -14.395 1.00 92.06 87 GLY A N 1
ATOM 708 C CA . GLY A 1 87 ? 7.803 -0.197 -15.037 1.00 92.06 87 GLY A CA 1
ATOM 709 C C . GLY A 1 87 ? 6.349 -0.620 -14.760 1.00 92.06 87 GLY A C 1
ATOM 710 O O . GLY A 1 87 ? 5.435 0.127 -15.080 1.00 92.06 87 GLY A O 1
ATOM 711 N N . THR A 1 88 ? 6.099 -1.738 -14.075 1.00 92.94 88 THR A N 1
ATOM 712 C CA . THR A 1 88 ? 4.735 -2.251 -13.789 1.00 92.94 88 THR A CA 1
ATOM 713 C C . THR A 1 88 ? 3.966 -1.525 -12.671 1.00 92.94 88 THR A C 1
ATOM 715 O O . THR A 1 88 ? 2.885 -1.955 -12.275 1.00 92.94 88 THR A O 1
ATOM 718 N N . GLY A 1 89 ? 4.507 -0.430 -12.128 1.00 92.94 89 GLY A N 1
ATOM 719 C CA . GLY A 1 89 ? 3.814 0.393 -11.128 1.00 92.94 89 GLY A CA 1
ATOM 720 C C . GLY A 1 89 ? 4.001 -0.017 -9.659 1.00 92.94 89 GLY A C 1
ATOM 721 O O . GLY A 1 89 ? 3.315 0.525 -8.799 1.00 92.94 89 GLY A O 1
ATOM 722 N N . LYS A 1 90 ? 4.956 -0.900 -9.326 1.00 94.50 90 LYS A N 1
ATOM 723 C CA . LYS A 1 90 ? 5.267 -1.287 -7.926 1.00 94.50 90 LYS A CA 1
ATOM 724 C C . LYS A 1 90 ? 5.561 -0.082 -7.019 1.00 94.50 90 LYS A C 1
ATOM 726 O O . LYS A 1 90 ? 4.917 0.107 -5.992 1.00 94.50 90 LYS A O 1
ATOM 731 N N . THR A 1 91 ? 6.492 0.780 -7.430 1.00 93.44 91 THR A N 1
ATOM 732 C CA . THR A 1 91 ? 6.833 2.002 -6.683 1.00 93.44 91 THR A CA 1
ATOM 733 C C . THR A 1 91 ? 5.674 3.000 -6.672 1.00 93.44 91 THR A C 1
ATOM 735 O O . THR A 1 91 ? 5.479 3.714 -5.691 1.00 93.44 91 THR A O 1
ATOM 738 N N . LEU A 1 92 ? 4.869 3.036 -7.739 1.00 94.69 92 LEU A N 1
ATOM 739 C CA . LEU A 1 92 ? 3.688 3.895 -7.812 1.00 94.69 92 LEU A CA 1
ATOM 740 C C . LEU A 1 92 ? 2.621 3.465 -6.796 1.00 94.69 92 LEU A C 1
ATOM 742 O O . LEU A 1 92 ? 2.077 4.326 -6.117 1.00 94.69 92 LEU A O 1
ATOM 746 N N . LEU A 1 93 ? 2.376 2.161 -6.619 1.00 94.44 93 LEU A N 1
ATOM 747 C CA . LEU A 1 93 ? 1.481 1.637 -5.578 1.00 94.44 93 LEU A CA 1
ATOM 748 C C . LEU A 1 93 ? 1.904 2.110 -4.180 1.00 94.44 93 LEU A C 1
ATOM 750 O O . LEU A 1 93 ? 1.078 2.644 -3.440 1.00 94.44 93 LEU A O 1
ATOM 754 N N . ALA A 1 94 ? 3.192 1.975 -3.847 1.00 91.81 94 ALA A N 1
ATOM 755 C CA . ALA A 1 94 ? 3.747 2.412 -2.564 1.00 91.81 94 ALA A CA 1
ATOM 756 C C . ALA A 1 94 ? 3.623 3.935 -2.353 1.00 91.81 94 ALA A C 1
ATOM 758 O O . ALA A 1 94 ? 3.252 4.400 -1.278 1.00 91.81 94 ALA A O 1
ATOM 759 N N . ARG A 1 95 ? 3.868 4.737 -3.393 1.00 91.75 95 ARG A N 1
ATOM 760 C CA . ARG A 1 95 ? 3.711 6.199 -3.320 1.00 91.75 95 ARG A CA 1
ATOM 761 C C . ARG A 1 95 ? 2.253 6.636 -3.221 1.00 91.75 95 ARG A C 1
ATOM 763 O O . ARG A 1 95 ? 1.958 7.622 -2.557 1.00 91.75 95 ARG A O 1
ATOM 770 N N . THR A 1 96 ? 1.346 5.939 -3.896 1.00 93.56 96 THR A N 1
ATOM 771 C CA . THR A 1 96 ? -0.082 6.263 -3.874 1.00 93.56 96 THR A CA 1
ATOM 772 C C . THR A 1 96 ? -0.681 5.941 -2.515 1.00 93.56 96 THR A C 1
ATOM 774 O O . THR A 1 96 ? -1.391 6.779 -1.967 1.00 93.56 96 THR A O 1
ATOM 777 N N . ILE A 1 97 ? -0.356 4.785 -1.926 1.00 91.19 97 ILE A N 1
ATOM 778 C CA . ILE A 1 97 ? -0.877 4.435 -0.602 1.00 91.19 97 ILE A CA 1
ATOM 779 C C . ILE A 1 97 ? -0.392 5.413 0.476 1.00 91.19 97 ILE A C 1
ATOM 781 O O . ILE A 1 97 ? -1.173 5.801 1.338 1.00 91.19 97 ILE A O 1
ATOM 785 N N . ALA A 1 98 ? 0.842 5.912 0.367 1.00 90.19 98 ALA A N 1
ATOM 786 C CA . ALA A 1 98 ? 1.378 6.924 1.275 1.00 90.19 98 ALA A CA 1
ATOM 787 C C . ALA A 1 98 ? 0.528 8.207 1.345 1.00 90.19 98 ALA A C 1
ATOM 789 O O . ALA A 1 98 ? 0.523 8.870 2.372 1.00 90.19 98 ALA A O 1
ATOM 790 N N . LYS A 1 99 ? -0.229 8.548 0.290 1.00 88.19 99 LYS A N 1
ATOM 791 C CA . LYS A 1 99 ? -1.095 9.743 0.272 1.00 88.19 99 LYS A CA 1
ATOM 792 C C . LYS A 1 99 ? -2.330 9.623 1.163 1.00 88.19 99 LYS A C 1
ATOM 794 O O . LYS A 1 99 ? -2.895 10.642 1.543 1.00 88.19 99 LYS A O 1
ATOM 799 N N . ILE A 1 100 ? -2.778 8.399 1.435 1.00 85.38 100 ILE A N 1
ATOM 800 C CA . ILE A 1 100 ? -3.942 8.128 2.293 1.00 85.38 100 ILE A CA 1
ATOM 801 C C . ILE A 1 100 ? -3.536 7.570 3.653 1.00 85.38 100 ILE A C 1
ATOM 803 O O . ILE A 1 100 ? -4.362 7.485 4.558 1.00 85.38 100 ILE A O 1
ATOM 807 N N . LEU A 1 101 ? -2.270 7.169 3.793 1.00 82.88 101 LEU A N 1
ATOM 808 C CA . LEU A 1 101 ? -1.710 6.787 5.070 1.00 82.88 101 LEU A CA 1
ATOM 809 C C . LEU A 1 101 ? -1.465 8.050 5.884 1.00 82.88 101 LEU A C 1
ATOM 811 O O . LEU A 1 101 ? -0.589 8.848 5.580 1.00 82.88 101 LEU A O 1
ATOM 815 N N . HIS A 1 102 ? -2.223 8.204 6.959 1.00 77.00 102 HIS A N 1
ATOM 816 C CA . HIS A 1 102 ? -1.956 9.250 7.937 1.00 77.00 102 HIS A CA 1
ATOM 817 C C . HIS A 1 102 ? -0.732 8.951 8.813 1.00 77.00 102 HIS A C 1
ATOM 819 O O . HIS A 1 102 ? -0.361 9.799 9.601 1.00 77.00 102 HIS A O 1
ATOM 825 N N . VAL A 1 103 ? -0.098 7.781 8.701 1.00 79.06 103 VAL A N 1
ATOM 826 C CA . VAL A 1 103 ? 1.073 7.398 9.509 1.00 79.06 103 VAL A CA 1
ATOM 827 C C . VAL A 1 103 ? 2.390 7.797 8.830 1.00 79.06 103 VAL A C 1
ATOM 829 O O . VAL A 1 103 ? 2.421 7.897 7.600 1.00 79.06 103 VAL A O 1
ATOM 832 N N . PRO A 1 104 ? 3.495 7.969 9.583 1.00 83.69 104 PRO A N 1
ATOM 833 C CA . PRO A 1 104 ? 4.811 8.210 8.998 1.00 83.69 104 PRO A CA 1
ATOM 834 C C . PRO A 1 104 ? 5.173 7.139 7.959 1.00 83.69 104 PRO A C 1
ATOM 836 O O . PRO A 1 104 ? 5.105 5.940 8.236 1.00 83.69 104 PRO A O 1
ATOM 839 N N . PHE A 1 105 ? 5.559 7.573 6.760 1.00 84.25 105 PHE A N 1
ATOM 840 C CA . PHE A 1 105 ? 5.900 6.693 5.646 1.00 84.25 105 PHE A CA 1
ATOM 841 C C . PHE A 1 105 ? 7.239 7.101 5.039 1.00 84.25 105 PHE A C 1
ATOM 843 O O . PHE A 1 105 ? 7.436 8.258 4.670 1.00 84.25 105 PHE A O 1
ATOM 850 N N . THR A 1 106 ? 8.148 6.140 4.901 1.00 88.06 106 THR A N 1
ATOM 851 C CA . THR A 1 106 ? 9.480 6.346 4.329 1.00 88.06 106 THR A CA 1
ATOM 852 C C . THR A 1 106 ? 9.693 5.423 3.134 1.00 88.06 106 THR A C 1
ATOM 854 O O . THR A 1 106 ? 9.256 4.272 3.119 1.00 88.06 106 THR A O 1
ATOM 857 N N . ILE A 1 107 ? 10.360 5.941 2.103 1.00 85.81 107 ILE A N 1
ATOM 858 C CA . ILE A 1 107 ? 10.807 5.165 0.944 1.00 85.81 107 ILE A CA 1
ATOM 859 C C . ILE A 1 107 ? 12.325 5.140 1.004 1.00 85.81 107 ILE A C 1
ATOM 861 O O . ILE A 1 107 ? 12.955 6.194 0.989 1.00 85.81 107 ILE A O 1
ATOM 865 N N . VAL A 1 108 ? 12.896 3.943 1.072 1.00 86.69 108 VAL A N 1
ATOM 866 C CA . VAL A 1 108 ? 14.343 3.739 1.153 1.00 86.69 108 VAL A CA 1
ATOM 867 C C . VAL A 1 108 ? 14.772 2.858 -0.009 1.00 86.69 108 VAL A C 1
ATOM 869 O O . VAL A 1 108 ? 14.154 1.823 -0.262 1.00 86.69 108 VAL A O 1
ATOM 872 N N . ASP A 1 109 ? 15.824 3.273 -0.711 1.00 85.06 109 ASP A N 1
ATOM 873 C CA . ASP A 1 109 ? 16.485 2.429 -1.699 1.00 85.06 109 ASP A CA 1
ATOM 874 C C . ASP A 1 109 ? 17.514 1.535 -1.002 1.00 85.06 109 ASP A C 1
ATOM 876 O O . ASP A 1 109 ? 18.490 2.010 -0.417 1.00 85.06 109 ASP A O 1
ATOM 880 N N . VAL A 1 110 ? 17.273 0.227 -1.045 1.00 82.75 110 VAL A N 1
ATOM 881 C CA . VAL A 1 110 ? 18.095 -0.764 -0.346 1.00 82.75 110 VAL A CA 1
ATOM 882 C C . VAL A 1 110 ? 19.479 -0.894 -0.989 1.00 82.75 110 VAL A C 1
ATOM 884 O O . VAL A 1 110 ? 20.416 -1.271 -0.294 1.00 82.75 110 VAL A O 1
ATOM 887 N N . SER A 1 111 ? 19.668 -0.526 -2.267 1.00 79.44 111 SER A N 1
ATOM 888 C CA . SER A 1 111 ? 21.002 -0.592 -2.892 1.00 79.44 111 SER A CA 1
ATOM 889 C C . SER A 1 111 ? 22.009 0.370 -2.257 1.00 79.44 111 SER A C 1
ATOM 891 O O . SER A 1 111 ? 23.213 0.152 -2.354 1.00 79.44 111 SER A O 1
ATOM 893 N N . LEU A 1 112 ? 21.522 1.428 -1.604 1.00 72.62 112 LEU A N 1
ATOM 894 C CA . LEU A 1 112 ? 22.338 2.395 -0.868 1.00 72.62 112 LEU A CA 1
ATOM 895 C C . LEU A 1 112 ? 22.652 1.927 0.560 1.00 72.62 112 LEU A C 1
ATOM 897 O O . LEU A 1 112 ? 23.473 2.533 1.247 1.00 72.62 112 LEU A O 1
ATOM 901 N N . PHE A 1 113 ? 22.003 0.856 1.018 1.00 67.75 113 PHE A N 1
ATOM 902 C CA . PHE A 1 113 ? 22.107 0.370 2.382 1.00 67.75 113 PHE A CA 1
ATOM 903 C C . PHE A 1 113 ? 23.271 -0.622 2.508 1.00 67.75 113 PHE A C 1
ATOM 905 O O . PHE A 1 113 ? 23.106 -1.837 2.404 1.00 67.75 113 PHE A O 1
ATOM 912 N N . SER A 1 114 ? 24.480 -0.094 2.711 1.00 61.69 114 SER A N 1
ATOM 913 C CA . SER A 1 114 ? 25.638 -0.891 3.125 1.00 61.69 114 SER A CA 1
ATOM 914 C C . SER A 1 114 ? 25.606 -1.127 4.640 1.00 61.69 114 SER A C 1
ATOM 916 O O . SER A 1 114 ? 25.060 -0.324 5.399 1.00 61.69 114 SER A O 1
ATOM 918 N N . SER A 1 115 ? 26.207 -2.226 5.103 1.00 60.31 115 SER A N 1
ATOM 919 C CA . SER A 1 115 ? 26.240 -2.648 6.517 1.00 60.31 115 SER A CA 1
ATOM 920 C C . SER A 1 115 ? 26.745 -1.580 7.503 1.00 60.31 115 SER A C 1
ATOM 922 O O . SER A 1 115 ? 26.464 -1.672 8.694 1.00 60.31 115 SER A O 1
ATOM 924 N N . VAL A 1 116 ? 27.436 -0.544 7.018 1.00 58.25 116 VAL A N 1
ATOM 925 C CA . VAL A 1 116 ? 27.978 0.571 7.813 1.00 58.25 116 VAL A CA 1
ATOM 926 C C . VAL A 1 116 ? 26.894 1.579 8.232 1.00 58.25 116 VAL A C 1
ATOM 928 O O . VAL A 1 116 ? 27.025 2.226 9.266 1.00 58.25 116 VAL A O 1
ATOM 931 N N . LEU A 1 117 ? 25.787 1.691 7.489 1.00 54.34 117 LEU A N 1
ATOM 932 C CA . LEU A 1 117 ? 24.704 2.641 7.792 1.00 54.34 117 LEU A CA 1
ATOM 933 C C . LEU A 1 117 ? 23.670 2.112 8.804 1.00 54.34 117 LEU A C 1
ATOM 935 O O . LEU A 1 117 ? 22.826 2.880 9.261 1.00 54.34 117 LEU A O 1
ATOM 939 N N . MET A 1 118 ? 23.745 0.837 9.210 1.00 53.72 118 MET A N 1
ATOM 940 C CA . MET A 1 118 ? 22.811 0.261 10.192 1.00 53.72 118 MET A CA 1
ATOM 941 C C . MET A 1 118 ? 22.935 0.856 11.604 1.00 53.72 118 MET A C 1
ATOM 943 O O . MET A 1 118 ? 21.967 0.790 12.356 1.00 53.72 118 MET A O 1
ATOM 947 N N . GLN A 1 119 ? 24.077 1.444 11.976 1.00 48.34 119 GLN A N 1
ATOM 948 C CA . GLN A 1 119 ? 24.294 1.944 13.343 1.00 48.34 119 GLN A CA 1
ATOM 949 C C . GLN A 1 119 ? 23.717 3.343 13.610 1.00 48.34 119 GLN A C 1
ATOM 951 O O . GLN A 1 119 ? 23.385 3.633 14.752 1.00 48.34 119 GLN A O 1
ATOM 956 N N . ASN A 1 120 ? 23.532 4.182 12.585 1.00 42.59 120 ASN A N 1
ATOM 957 C CA . ASN A 1 120 ? 23.113 5.581 12.774 1.00 42.59 120 ASN A CA 1
ATOM 958 C C . ASN A 1 120 ? 21.622 5.848 12.510 1.00 42.59 120 ASN A C 1
ATOM 960 O O . ASN A 1 120 ? 21.178 6.976 12.676 1.00 42.59 120 ASN A O 1
ATOM 964 N N . ALA A 1 121 ? 20.849 4.848 12.074 1.00 40.78 121 ALA A N 1
ATOM 965 C CA . ALA A 1 121 ? 19.424 5.021 11.760 1.00 40.78 121 ALA A CA 1
ATOM 966 C C . ALA A 1 121 ? 18.472 4.558 12.884 1.00 40.78 121 ALA A C 1
ATOM 968 O O . ALA A 1 121 ? 17.257 4.653 12.725 1.00 40.78 121 ALA A O 1
ATOM 969 N N . PHE A 1 122 ? 19.012 4.036 13.991 1.00 37.31 122 PHE A N 1
ATOM 970 C CA . PHE A 1 122 ? 18.251 3.545 15.151 1.00 37.31 122 PHE A CA 1
ATOM 971 C C . PHE A 1 122 ? 18.619 4.236 16.480 1.00 37.31 122 PHE A C 1
ATOM 973 O O . PHE A 1 122 ? 18.122 3.812 17.523 1.00 37.31 122 PHE A O 1
ATOM 980 N N . LEU A 1 123 ? 19.462 5.277 16.442 1.00 34.44 123 LEU A N 1
ATOM 981 C CA . LEU A 1 123 ? 19.743 6.172 17.572 1.00 34.44 123 LEU A CA 1
ATOM 982 C C . LEU A 1 123 ? 19.006 7.499 17.395 1.00 34.44 123 LEU A C 1
ATOM 984 O O . LEU A 1 123 ? 18.957 7.979 16.239 1.00 34.44 123 LEU A O 1
#

Foldseek 3Di:
DVVVVVVVVVVVVVVVVVPVLPLVPDDQDQLVRQLVQLVVQAPDPSVVSSLVSVQVSLVSVQVVVVVPPDPPDDRDHDDDDDDDDPPNCPVVSLVSSVVSDPDDDDDDDCVPDDPVPPPPPPD

Secondary structure (DSSP, 8-state):
-HHHHHHHHHHHHHHHHS----GGG-----HHHHHHHHHTT--S-HHHHHHHHHHHHHHHHHHHHHTS--TT-----------S-TTSSHHHHHHHHHTT--S------GGG--GGGGGTS--

Organism: NCBI:txid412755

Radius of gyration: 19.35 Å; Cα contacts (8 Å, |Δi|>4): 47; chains: 1; bounding box: 41×42×52 Å